Protein AF-A0A1H4Y3U2-F1 (afdb_monomer)

Structure (mmCIF, N/CA/C/O backbone):
data_AF-A0A1H4Y3U2-F1
#
_entry.id   AF-A0A1H4Y3U2-F1
#
loop_
_atom_site.group_PDB
_atom_site.id
_atom_site.type_symbol
_atom_site.label_atom_id
_atom_site.label_alt_id
_atom_site.label_comp_id
_atom_site.label_asym_id
_atom_site.label_entity_id
_atom_site.label_seq_id
_atom_site.pdbx_PDB_ins_code
_atom_site.Cartn_x
_atom_site.Cartn_y
_atom_site.Cartn_z
_atom_site.occupancy
_atom_site.B_iso_or_equiv
_atom_site.auth_seq_id
_atom_site.auth_comp_id
_atom_site.auth_asym_id
_atom_site.auth_atom_id
_atom_site.pdbx_PDB_model_num
ATOM 1 N N . MET A 1 1 ? -1.992 -11.861 5.060 1.00 65.88 1 MET A N 1
ATOM 2 C CA . MET A 1 1 ? -1.012 -10.788 4.753 1.00 65.88 1 MET A CA 1
ATOM 3 C C . MET A 1 1 ? 0.269 -11.410 4.226 1.00 65.88 1 MET A C 1
ATOM 5 O O . MET A 1 1 ? 0.547 -12.549 4.568 1.00 65.88 1 MET A O 1
ATOM 9 N N . ILE A 1 2 ? 1.006 -10.704 3.370 1.00 83.31 2 ILE A N 1
ATOM 10 C CA . ILE A 1 2 ? 2.285 -11.176 2.808 1.00 83.31 2 ILE A CA 1
ATOM 11 C C . ILE A 1 2 ? 3.377 -10.301 3.421 1.00 83.31 2 ILE A C 1
ATOM 13 O O . ILE A 1 2 ? 3.364 -9.104 3.142 1.00 83.31 2 ILE A O 1
ATOM 17 N N . GLY A 1 3 ? 4.252 -10.878 4.254 1.00 86.31 3 GLY A N 1
ATOM 18 C CA . GLY A 1 3 ? 5.229 -10.130 5.064 1.00 86.31 3 GLY A CA 1
ATOM 19 C C . GLY A 1 3 ? 6.158 -9.251 4.229 1.00 86.31 3 GLY A C 1
ATOM 20 O O . GLY A 1 3 ? 6.213 -8.050 4.443 1.00 86.31 3 GLY A O 1
ATOM 21 N N . GLU A 1 4 ? 6.745 -9.813 3.171 1.00 86.94 4 GLU A N 1
ATOM 22 C CA . GLU A 1 4 ? 7.615 -9.076 2.239 1.00 86.94 4 GLU A CA 1
ATOM 23 C C . GLU A 1 4 ? 6.927 -7.845 1.622 1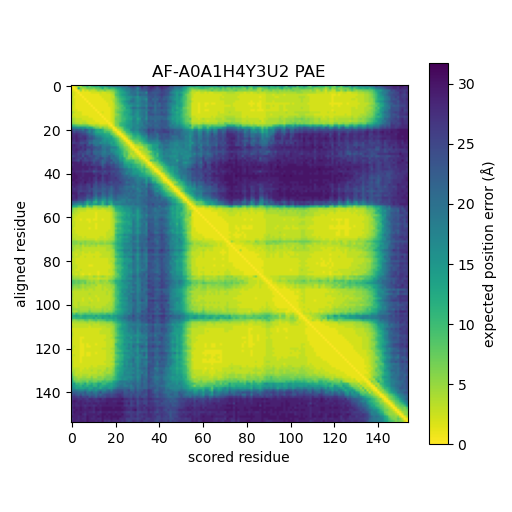.00 86.94 4 GLU A C 1
ATOM 25 O O . GLU A 1 4 ? 7.557 -6.821 1.387 1.00 86.94 4 GLU A O 1
ATOM 30 N N . ILE A 1 5 ? 5.620 -7.929 1.343 1.00 91.19 5 ILE A N 1
ATOM 31 C CA . ILE A 1 5 ? 4.868 -6.806 0.767 1.00 91.19 5 ILE A CA 1
ATOM 32 C C . ILE A 1 5 ? 4.520 -5.759 1.831 1.00 91.19 5 ILE A C 1
ATOM 34 O O . ILE A 1 5 ? 4.464 -4.580 1.493 1.00 91.19 5 ILE A O 1
ATOM 38 N N . GLU A 1 6 ? 4.306 -6.167 3.090 1.00 91.62 6 GLU A N 1
ATOM 39 C CA . GLU A 1 6 ? 4.145 -5.222 4.209 1.00 91.62 6 GLU A CA 1
ATOM 40 C C . GLU A 1 6 ? 5.417 -4.378 4.341 1.00 91.62 6 GLU A C 1
ATOM 42 O O . GLU A 1 6 ? 5.340 -3.158 4.264 1.00 91.62 6 GLU A O 1
ATOM 47 N N . GLU A 1 7 ? 6.585 -5.024 4.414 1.00 91.69 7 GLU A N 1
ATOM 48 C CA . GLU A 1 7 ? 7.884 -4.349 4.541 1.00 91.69 7 GLU A CA 1
ATOM 49 C C . GLU A 1 7 ? 8.151 -3.388 3.372 1.00 91.69 7 GLU A C 1
ATOM 51 O O . GLU A 1 7 ? 8.618 -2.265 3.567 1.00 91.69 7 GLU A O 1
ATOM 56 N N . LEU A 1 8 ? 7.806 -3.790 2.142 1.00 90.31 8 LEU A N 1
ATOM 57 C CA . LEU A 1 8 ? 7.932 -2.925 0.965 1.00 90.31 8 LEU A CA 1
ATOM 58 C C . LEU A 1 8 ? 7.011 -1.701 1.018 1.00 90.31 8 LEU A C 1
ATOM 60 O O . LEU A 1 8 ? 7.414 -0.622 0.582 1.00 90.31 8 LEU A O 1
ATOM 64 N N . LEU A 1 9 ? 5.784 -1.850 1.521 1.00 91.38 9 LEU A N 1
ATOM 65 C CA . LEU A 1 9 ? 4.832 -0.746 1.658 1.00 91.38 9 LEU A CA 1
ATOM 66 C C . LEU A 1 9 ? 5.211 0.196 2.804 1.00 91.38 9 LEU A C 1
ATOM 68 O O . LEU A 1 9 ? 5.121 1.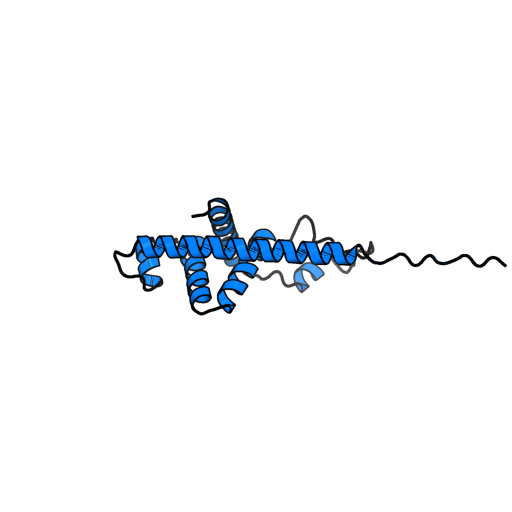411 2.638 1.00 91.38 9 LEU A O 1
ATOM 72 N N . GLU A 1 10 ? 5.694 -0.338 3.926 1.00 91.75 10 GLU A N 1
ATOM 73 C CA . GLU A 1 10 ? 6.264 0.452 5.021 1.00 91.75 10 GLU A CA 1
ATOM 74 C C . GLU A 1 10 ? 7.461 1.274 4.539 1.00 91.75 10 GLU A C 1
ATOM 76 O O . GLU A 1 10 ? 7.538 2.478 4.799 1.00 91.75 10 GLU A O 1
ATOM 81 N N . TYR A 1 11 ? 8.358 0.644 3.774 1.00 89.69 11 TYR A N 1
ATOM 82 C CA . TYR A 1 11 ? 9.505 1.311 3.173 1.00 89.69 11 TYR A CA 1
ATOM 83 C C . TYR A 1 11 ? 9.086 2.387 2.163 1.00 89.69 11 TYR A C 1
ATOM 85 O O . TYR A 1 11 ? 9.587 3.509 2.223 1.00 89.69 11 TYR A O 1
ATOM 93 N N . TRP A 1 12 ? 8.136 2.093 1.269 1.00 89.88 12 TRP A N 1
ATOM 94 C CA . TRP A 1 12 ? 7.569 3.085 0.347 1.00 89.88 12 TRP A CA 1
ATOM 95 C C . TRP A 1 12 ? 6.988 4.284 1.102 1.00 89.88 12 TRP A C 1
ATOM 97 O O . TRP A 1 12 ? 7.318 5.426 0.784 1.00 89.88 12 TRP A O 1
ATOM 107 N N . GLY A 1 13 ? 6.187 4.033 2.138 1.00 88.94 13 GLY A N 1
ATOM 108 C CA . GLY A 1 13 ? 5.595 5.073 2.972 1.00 88.94 13 GLY A CA 1
ATOM 109 C C . GLY A 1 13 ? 6.646 5.941 3.663 1.00 88.94 13 GLY A C 1
ATOM 110 O O . GLY A 1 13 ? 6.547 7.167 3.654 1.00 88.94 13 GLY A O 1
ATOM 111 N N . GLU A 1 14 ? 7.704 5.325 4.193 1.00 87.88 14 GLU A N 1
ATOM 112 C CA . GLU A 1 14 ? 8.842 6.031 4.786 1.00 87.88 14 GLU A CA 1
ATOM 113 C C . GLU A 1 14 ? 9.588 6.902 3.774 1.00 87.88 14 GLU A C 1
ATOM 115 O O . GLU A 1 14 ? 9.896 8.061 4.059 1.00 87.88 14 GLU A O 1
ATOM 120 N N . GLN A 1 15 ? 9.836 6.388 2.570 1.00 85.00 15 GLN A N 1
ATOM 121 C CA . GLN A 1 15 ? 10.495 7.158 1.518 1.00 85.00 15 GLN A CA 1
ATOM 122 C C . GLN A 1 15 ? 9.622 8.325 1.050 1.00 85.00 15 GLN A C 1
ATOM 124 O O . GLN A 1 15 ? 10.128 9.437 0.900 1.00 85.00 15 GLN A O 1
ATOM 129 N N . GLN A 1 16 ? 8.311 8.124 0.907 1.00 81.12 16 GLN A N 1
ATOM 130 C CA . GLN A 1 16 ? 7.382 9.201 0.565 1.00 81.12 16 GLN A CA 1
ATOM 131 C C . GLN A 1 16 ? 7.330 10.285 1.653 1.00 81.12 16 GLN A C 1
ATOM 133 O O . GLN A 1 16 ? 7.345 11.475 1.336 1.00 81.12 16 GLN A O 1
ATOM 138 N N . ARG A 1 17 ? 7.364 9.913 2.940 1.00 79.38 17 ARG A N 1
ATOM 139 C CA . ARG A 1 17 ? 7.467 10.882 4.048 1.00 79.38 17 ARG A CA 1
ATOM 140 C C . ARG A 1 17 ? 8.753 11.699 3.990 1.00 79.38 17 ARG A C 1
ATOM 142 O O . ARG A 1 17 ? 8.719 12.919 4.153 1.00 79.38 17 ARG A O 1
ATOM 149 N N . ARG A 1 18 ? 9.887 11.044 3.730 1.00 78.50 18 ARG A N 1
ATOM 150 C CA . ARG A 1 18 ? 11.192 11.712 3.593 1.00 78.50 18 ARG A CA 1
ATOM 151 C C . ARG A 1 18 ? 11.213 12.695 2.425 1.00 78.50 18 ARG A C 1
ATOM 153 O O . ARG A 1 18 ? 11.776 13.777 2.560 1.00 78.50 18 ARG A O 1
ATOM 160 N N . LEU A 1 19 ? 10.571 12.349 1.309 1.00 67.69 19 LEU A N 1
ATOM 161 C CA . LEU A 1 19 ? 10.452 13.219 0.136 1.00 67.69 19 LEU A CA 1
ATOM 162 C C . LEU A 1 19 ? 9.462 14.377 0.361 1.00 67.69 19 LEU A C 1
ATOM 164 O O . LEU A 1 19 ? 9.724 15.490 -0.089 1.00 67.69 19 LEU A O 1
ATOM 168 N N . GLY A 1 20 ? 8.370 14.157 1.103 1.00 57.34 20 GLY A N 1
ATOM 169 C CA . GLY A 1 20 ? 7.389 15.190 1.465 1.00 57.34 20 GLY A CA 1
ATOM 170 C C . GLY A 1 20 ? 7.920 16.253 2.438 1.00 57.34 20 GLY A C 1
ATOM 171 O O . GLY A 1 20 ? 7.505 17.408 2.367 1.00 57.34 20 GLY A O 1
ATOM 172 N N . LEU A 1 21 ? 8.885 15.900 3.297 1.00 46.47 21 LEU A N 1
ATOM 173 C CA . LEU A 1 21 ? 9.618 16.845 4.158 1.00 46.47 21 LEU A CA 1
ATOM 174 C C . LEU A 1 21 ? 10.781 17.553 3.432 1.00 46.47 21 LEU A C 1
ATOM 176 O O . LEU A 1 21 ? 11.283 18.565 3.915 1.00 46.47 21 LEU A O 1
ATOM 180 N N . GLY A 1 22 ? 11.190 17.047 2.265 1.00 41.31 22 GLY A N 1
ATOM 181 C CA . GLY A 1 22 ? 12.236 17.600 1.400 1.00 41.31 22 GLY A CA 1
ATOM 182 C C . GLY A 1 22 ? 11.684 18.162 0.090 1.00 41.31 22 GLY A C 1
ATOM 183 O O . GLY A 1 22 ? 12.295 17.952 -0.954 1.00 41.31 22 GLY A O 1
ATOM 184 N N . GLY A 1 23 ? 10.515 18.815 0.148 1.00 36.16 23 GLY A N 1
ATOM 185 C CA . GLY A 1 23 ? 9.754 19.333 -0.990 1.00 36.16 23 GLY A CA 1
ATOM 186 C C . GLY A 1 23 ? 10.623 19.912 -2.106 1.00 36.16 23 GLY A C 1
ATOM 187 O O . GLY A 1 23 ? 11.135 21.025 -2.025 1.00 36.16 23 GLY A O 1
ATOM 188 N N . GLY A 1 24 ? 10.760 19.134 -3.170 1.00 38.22 24 GLY A N 1
ATOM 189 C CA . GLY A 1 24 ? 11.524 19.497 -4.345 1.00 38.22 24 GLY A CA 1
ATOM 190 C C . GLY A 1 24 ? 11.730 18.257 -5.184 1.00 38.22 24 GLY A C 1
ATOM 191 O O . GLY A 1 24 ? 12.720 17.553 -5.020 1.00 38.22 24 GLY A O 1
ATOM 192 N N . LEU A 1 25 ? 10.787 17.990 -6.090 1.00 41.94 25 LEU A N 1
ATOM 193 C CA . LEU A 1 25 ? 11.038 17.160 -7.263 1.00 41.94 25 LEU A CA 1
ATOM 194 C C . LEU A 1 25 ? 12.431 17.527 -7.781 1.00 41.94 25 LEU A C 1
ATOM 196 O O . LEU A 1 25 ? 12.625 18.656 -8.246 1.00 41.94 25 LEU A O 1
ATOM 200 N N . ALA A 1 26 ? 13.398 16.614 -7.658 1.00 42.44 26 ALA A N 1
ATOM 201 C CA . ALA A 1 26 ? 14.676 16.750 -8.330 1.00 42.44 26 ALA A CA 1
ATOM 202 C C . ALA A 1 26 ? 14.346 16.774 -9.820 1.00 42.44 26 ALA A C 1
ATOM 204 O O . ALA A 1 26 ? 14.149 15.747 -10.465 1.00 42.44 26 ALA A O 1
ATOM 205 N N . SER A 1 27 ? 14.139 17.983 -10.333 1.00 44.03 27 SER A N 1
ATOM 206 C CA . SER A 1 27 ? 13.830 18.212 -11.725 1.00 44.03 27 SER A CA 1
ATOM 207 C C . SER A 1 27 ? 14.965 17.581 -12.508 1.00 44.03 27 SER A C 1
ATOM 209 O O . SER A 1 27 ? 16.129 17.761 -12.156 1.00 44.03 27 SER A O 1
ATOM 211 N N . GLN A 1 28 ? 14.644 16.872 -13.583 1.00 42.66 28 GLN A N 1
ATOM 212 C CA . GLN A 1 28 ? 15.633 16.337 -14.521 1.00 42.66 28 GLN A CA 1
ATOM 213 C C . GLN A 1 28 ? 16.695 17.402 -14.886 1.00 42.66 28 GLN A C 1
ATOM 215 O O . GLN A 1 28 ? 17.875 17.092 -15.019 1.00 42.66 28 GLN A O 1
ATOM 220 N N . MET A 1 29 ? 16.293 18.682 -14.926 1.00 36.75 29 MET A N 1
ATOM 221 C CA . MET A 1 29 ? 17.162 19.854 -15.088 1.00 36.75 29 MET A CA 1
ATOM 222 C C . MET A 1 29 ? 18.157 20.116 -13.940 1.00 36.75 29 MET A C 1
ATOM 224 O O . MET A 1 29 ? 19.267 20.565 -14.210 1.00 36.75 29 MET A O 1
ATOM 228 N N . GLY A 1 30 ? 17.807 19.843 -12.681 1.00 41.66 30 GLY A N 1
ATOM 229 C CA . GLY A 1 30 ? 18.694 20.014 -11.522 1.00 41.66 30 GLY A CA 1
ATOM 230 C C . GLY A 1 30 ? 19.833 18.993 -11.507 1.00 41.66 30 GLY A C 1
ATOM 231 O O . GLY A 1 30 ? 20.989 19.355 -11.295 1.00 41.66 30 GLY A O 1
ATOM 232 N N . THR A 1 31 ? 19.532 17.739 -11.855 1.00 44.19 31 THR A N 1
ATOM 233 C CA . THR A 1 31 ? 20.551 16.697 -12.052 1.00 44.19 31 THR A CA 1
ATOM 234 C C . THR A 1 31 ? 21.457 17.020 -13.242 1.00 44.19 31 THR A C 1
ATOM 236 O O . THR A 1 31 ? 22.655 16.768 -13.174 1.00 44.19 31 THR A O 1
ATOM 239 N N . ILE A 1 32 ? 20.933 17.632 -14.313 1.00 44.19 32 ILE A N 1
ATOM 240 C CA . ILE A 1 32 ? 21.740 18.085 -15.460 1.00 44.19 32 ILE A CA 1
ATOM 241 C C . ILE A 1 32 ? 22.637 19.282 -15.083 1.00 44.19 32 ILE A C 1
ATOM 243 O O . ILE A 1 32 ? 23.794 19.312 -15.494 1.00 44.19 32 ILE A O 1
ATOM 247 N N . MET A 1 33 ? 22.167 20.229 -14.260 1.00 43.19 33 MET A N 1
ATOM 248 C CA . MET A 1 33 ? 22.968 21.380 -13.799 1.00 43.19 33 MET A CA 1
ATOM 249 C C . MET A 1 33 ? 24.117 21.007 -12.848 1.00 43.19 33 MET A C 1
ATOM 251 O O . MET A 1 33 ? 25.124 21.716 -12.809 1.00 43.19 33 MET A O 1
ATOM 255 N N . GLN A 1 34 ? 24.002 19.903 -12.101 1.00 45.66 34 GLN A N 1
ATOM 256 C CA . GLN A 1 34 ? 25.076 19.404 -11.230 1.00 45.66 34 GLN A CA 1
ATOM 257 C C . GLN A 1 34 ? 26.339 19.019 -12.022 1.00 45.66 34 GLN A C 1
ATOM 259 O O . GLN A 1 34 ? 27.460 19.180 -11.533 1.00 45.66 34 GLN A O 1
ATOM 264 N N . TRP A 1 35 ? 26.179 18.569 -13.269 1.00 46.06 35 TRP A N 1
ATOM 265 C CA . TRP A 1 35 ? 27.279 18.352 -14.202 1.00 46.06 35 TRP A CA 1
ATOM 266 C C . TRP A 1 35 ? 27.533 19.655 -14.951 1.00 46.06 35 TRP A C 1
ATOM 268 O O . TRP A 1 35 ? 26.943 19.870 -16.003 1.00 46.06 35 TRP A O 1
ATOM 278 N N . LYS A 1 36 ? 28.392 20.534 -14.416 1.00 41.19 36 LYS A N 1
ATOM 279 C CA . LYS A 1 36 ? 28.833 21.811 -15.024 1.00 41.19 36 LYS A CA 1
ATOM 280 C C . LYS A 1 36 ? 29.330 21.670 -16.489 1.00 41.19 36 LYS A C 1
ATOM 282 O O . LYS A 1 36 ? 30.522 21.777 -16.755 1.00 41.19 36 LYS A O 1
ATOM 287 N N . GLY A 1 37 ? 28.442 21.425 -17.451 1.00 41.19 37 GLY A N 1
ATOM 288 C CA . GLY A 1 37 ? 28.720 21.371 -18.889 1.00 41.19 37 GLY A CA 1
ATOM 289 C C . GLY A 1 37 ? 29.511 20.162 -19.414 1.00 41.19 37 GLY A C 1
ATOM 290 O O . GLY A 1 37 ? 29.965 20.209 -20.554 1.00 41.19 37 GLY A O 1
ATOM 291 N N . GLY A 1 38 ? 29.694 19.082 -18.646 1.00 38.19 38 GLY A N 1
ATOM 292 C CA . GLY A 1 38 ? 30.469 17.909 -19.080 1.00 38.19 38 GLY A CA 1
ATOM 293 C C . GLY A 1 38 ? 29.608 16.667 -19.301 1.00 38.19 38 GLY A C 1
ATOM 294 O O . GLY A 1 38 ? 29.395 15.905 -18.364 1.00 38.19 38 GLY A O 1
ATOM 295 N N . ALA A 1 39 ? 29.130 16.431 -20.527 1.00 41.69 39 ALA A N 1
ATOM 296 C CA . ALA A 1 39 ? 28.454 15.175 -20.862 1.00 41.69 39 ALA A CA 1
ATOM 297 C C . ALA A 1 39 ? 29.432 13.985 -20.728 1.00 41.69 39 ALA A C 1
ATOM 299 O O . ALA A 1 39 ? 30.545 14.065 -21.264 1.00 41.69 39 ALA A O 1
ATOM 300 N N . PRO A 1 40 ? 29.053 12.872 -20.069 1.00 46.81 40 PRO A N 1
ATOM 301 C CA . PRO A 1 40 ? 29.904 11.693 -19.974 1.00 46.81 40 PRO A CA 1
ATOM 302 C C . PRO A 1 40 ? 30.067 11.077 -21.367 1.00 46.81 40 PRO A C 1
ATOM 304 O O . PRO A 1 40 ? 29.173 10.423 -21.903 1.00 46.81 40 PRO A O 1
ATOM 307 N N . ARG A 1 41 ? 31.227 11.303 -21.987 1.00 51.75 41 ARG A N 1
ATOM 308 C CA . ARG A 1 41 ? 31.642 10.581 -23.190 1.00 51.75 41 ARG A CA 1
ATOM 309 C C . ARG A 1 41 ? 32.147 9.203 -22.777 1.00 51.75 41 ARG A C 1
ATOM 311 O O . ARG A 1 41 ? 33.309 9.043 -22.426 1.00 51.75 41 ARG A O 1
ATOM 318 N N . GLY A 1 42 ? 31.262 8.215 -22.841 1.00 38.00 42 GLY A N 1
ATOM 319 C CA . GLY A 1 42 ? 31.631 6.812 -22.701 1.00 38.00 42 GLY A CA 1
ATOM 320 C C . GLY A 1 42 ? 30.421 5.882 -22.743 1.00 38.00 42 GLY A C 1
ATOM 321 O O . GLY A 1 42 ? 29.683 5.813 -21.773 1.00 38.00 42 GLY A O 1
ATOM 322 N N . VAL A 1 43 ? 30.298 5.155 -23.861 1.00 39.47 43 VAL A N 1
ATOM 323 C CA . VAL A 1 43 ? 29.441 3.989 -24.186 1.00 39.47 43 VAL A CA 1
ATOM 324 C C . VAL A 1 43 ? 27.900 4.147 -24.261 1.00 39.47 43 VAL A C 1
ATOM 326 O O . VAL A 1 43 ? 27.257 4.595 -23.314 1.00 39.47 43 VAL A O 1
ATOM 329 N N . PRO A 1 44 ? 27.260 3.698 -25.368 1.00 39.88 44 PRO A N 1
ATOM 330 C CA . PRO A 1 44 ? 25.809 3.646 -25.498 1.00 39.88 44 PRO A CA 1
ATOM 331 C C . PRO A 1 44 ? 25.266 2.429 -24.745 1.00 39.88 44 PRO A C 1
ATOM 333 O O . PRO A 1 44 ? 25.247 1.303 -25.233 1.00 39.88 44 PRO A O 1
ATOM 336 N N . GLY A 1 45 ? 24.817 2.668 -23.525 1.00 38.69 45 GLY A N 1
ATOM 337 C CA . GLY A 1 45 ? 24.117 1.686 -22.717 1.00 38.69 45 GLY A CA 1
ATOM 338 C C . GLY A 1 45 ? 23.737 2.350 -21.416 1.00 38.69 45 GLY A C 1
ATOM 339 O O . GLY A 1 45 ? 24.608 2.628 -20.603 1.00 38.69 45 GLY A O 1
ATOM 340 N N . THR A 1 46 ? 22.453 2.660 -21.257 1.00 42.19 46 THR A N 1
ATOM 341 C CA . THR A 1 46 ? 21.859 3.249 -20.057 1.00 42.19 46 THR A CA 1
ATOM 342 C C . THR A 1 46 ? 22.295 2.461 -18.821 1.00 42.19 46 THR A C 1
ATOM 344 O O . THR A 1 46 ? 21.706 1.435 -18.493 1.00 42.19 46 THR A O 1
ATOM 347 N N . ARG A 1 47 ? 23.358 2.911 -18.150 1.00 42.28 47 ARG A N 1
ATOM 348 C CA . ARG A 1 47 ? 23.615 2.539 -16.764 1.00 42.28 47 ARG A CA 1
ATOM 349 C C . ARG A 1 47 ? 22.743 3.478 -15.954 1.00 42.28 47 ARG A C 1
ATOM 351 O O . ARG A 1 47 ? 23.054 4.661 -15.848 1.00 42.28 47 ARG A O 1
ATOM 358 N N . GLU A 1 48 ? 21.620 2.967 -15.461 1.00 43.28 48 GLU A N 1
ATOM 359 C CA . GLU A 1 48 ? 20.945 3.619 -14.342 1.00 43.28 48 GLU A CA 1
ATOM 360 C C . GLU A 1 48 ? 22.003 3.811 -13.241 1.00 43.28 48 GLU A C 1
ATOM 362 O O . GLU A 1 48 ? 22.765 2.872 -12.971 1.00 43.28 48 GLU A O 1
ATOM 367 N N . PRO A 1 49 ? 22.173 5.031 -12.707 1.00 41.47 49 PRO A N 1
ATOM 368 C CA . PRO A 1 49 ? 23.274 5.321 -11.807 1.00 41.47 49 PRO A CA 1
ATOM 369 C C . PRO A 1 49 ? 23.149 4.444 -10.561 1.00 41.47 49 PRO A C 1
ATOM 371 O O . PRO A 1 49 ? 22.207 4.556 -9.786 1.00 41.47 49 PRO A O 1
ATOM 374 N N . LEU A 1 50 ? 24.140 3.572 -10.382 1.00 46.03 50 LEU A N 1
ATOM 375 C CA . LEU A 1 50 ? 24.257 2.599 -9.294 1.00 46.03 50 LEU A CA 1
ATOM 376 C C . LEU A 1 50 ? 24.530 3.252 -7.921 1.00 46.03 50 LEU A C 1
ATOM 378 O O . LEU A 1 50 ? 24.752 2.540 -6.954 1.00 46.03 50 LEU A O 1
ATOM 382 N N . ASN A 1 51 ? 24.540 4.585 -7.815 1.00 44.72 51 ASN A N 1
ATOM 383 C CA . ASN A 1 51 ? 24.469 5.309 -6.544 1.00 44.72 51 ASN A CA 1
ATOM 384 C C . ASN A 1 51 ? 24.398 6.828 -6.783 1.00 44.72 51 ASN A C 1
ATOM 386 O O . ASN A 1 51 ? 25.339 7.401 -7.330 1.00 44.72 51 ASN A O 1
ATOM 390 N N . GLY A 1 52 ? 23.343 7.481 -6.284 1.00 44.81 52 GLY A N 1
ATOM 391 C CA . GLY A 1 52 ? 23.359 8.911 -5.948 1.00 44.81 52 GLY A CA 1
ATOM 392 C C . GLY A 1 52 ? 22.457 9.830 -6.783 1.00 44.81 52 GLY A C 1
ATOM 393 O O . GLY A 1 52 ? 22.695 10.037 -7.968 1.00 44.81 52 GLY A O 1
ATOM 394 N N . ALA A 1 53 ? 21.510 10.472 -6.081 1.00 46.41 53 ALA A N 1
ATOM 395 C CA . ALA A 1 53 ? 20.779 11.703 -6.435 1.00 46.41 53 ALA A CA 1
ATOM 396 C C . ALA A 1 53 ? 19.431 11.624 -7.188 1.00 46.41 53 ALA A C 1
ATOM 398 O O . ALA A 1 53 ? 18.990 12.621 -7.756 1.00 46.41 53 ALA A O 1
ATOM 399 N N . GLY A 1 54 ? 18.703 10.511 -7.112 1.00 52.03 54 GLY A N 1
ATOM 400 C CA . GLY A 1 54 ? 17.303 10.467 -7.538 1.00 52.03 54 GLY A CA 1
ATOM 401 C C . GLY A 1 54 ? 16.605 9.243 -6.969 1.00 52.03 54 GLY A C 1
ATOM 402 O O . GLY A 1 54 ? 17.186 8.170 -7.022 1.00 52.03 54 GLY A O 1
ATOM 403 N N . LEU A 1 55 ? 15.426 9.464 -6.378 1.00 54.81 55 LEU A N 1
ATOM 404 C CA . LEU A 1 55 ? 14.351 8.519 -6.058 1.00 54.81 55 LEU A CA 1
ATOM 405 C C . LEU A 1 55 ? 14.764 7.056 -5.828 1.00 54.81 55 LEU A C 1
ATOM 407 O O . LEU A 1 55 ? 15.173 6.373 -6.764 1.00 54.81 55 LEU A O 1
ATOM 411 N N . ASP A 1 56 ? 14.582 6.551 -4.603 1.00 75.38 56 ASP A N 1
ATOM 412 C CA . ASP A 1 56 ? 14.821 5.133 -4.339 1.00 75.38 56 ASP A CA 1
ATOM 413 C C . ASP A 1 56 ? 14.051 4.262 -5.358 1.00 75.38 56 ASP A C 1
ATOM 415 O O . ASP A 1 56 ? 12.821 4.374 -5.460 1.00 75.38 56 ASP A O 1
ATOM 419 N N . PRO A 1 57 ? 14.756 3.438 -6.157 1.00 74.88 57 PRO A N 1
ATOM 420 C CA . PRO A 1 57 ? 14.159 2.760 -7.302 1.00 74.88 57 PRO A CA 1
ATOM 421 C C . PRO A 1 57 ? 13.113 1.727 -6.878 1.00 74.88 57 PRO A C 1
ATOM 423 O O . PRO A 1 57 ? 12.195 1.435 -7.645 1.00 74.88 57 PRO A O 1
ATOM 426 N N . LEU A 1 58 ? 13.222 1.192 -5.659 1.00 81.12 58 LEU A N 1
ATOM 427 C CA . LEU A 1 58 ? 12.264 0.246 -5.108 1.00 81.12 58 LEU A CA 1
ATOM 428 C C . LEU A 1 58 ? 10.974 0.965 -4.705 1.00 81.12 58 LEU A C 1
ATOM 430 O O . LEU A 1 58 ? 9.892 0.537 -5.106 1.00 81.12 58 LEU A O 1
ATOM 434 N N . ALA A 1 59 ? 11.082 2.094 -3.999 1.00 84.00 59 ALA A N 1
ATOM 435 C CA . ALA A 1 59 ? 9.931 2.931 -3.665 1.00 84.00 59 ALA A CA 1
ATOM 436 C C . ALA A 1 59 ? 9.232 3.465 -4.927 1.00 84.00 59 ALA A C 1
ATOM 438 O O . ALA A 1 59 ? 8.003 3.448 -4.997 1.00 84.00 59 ALA A O 1
ATOM 439 N N . HIS A 1 60 ? 9.988 3.859 -5.958 1.00 83.94 60 HIS A N 1
ATOM 440 C CA . HIS A 1 60 ? 9.398 4.273 -7.234 1.00 83.94 60 HIS A CA 1
ATOM 441 C C . HIS A 1 60 ? 8.637 3.143 -7.928 1.00 83.94 60 HIS A C 1
ATOM 443 O O . HIS A 1 60 ? 7.582 3.373 -8.517 1.00 83.94 60 HIS A O 1
ATOM 449 N N . GLU A 1 61 ? 9.154 1.914 -7.868 1.00 86.88 61 GLU A N 1
ATOM 450 C CA . GLU A 1 61 ? 8.476 0.776 -8.481 1.00 86.88 61 GLU A CA 1
ATOM 451 C C . GLU A 1 61 ? 7.156 0.457 -7.781 1.00 86.88 61 GLU A C 1
ATOM 453 O O . GLU A 1 61 ? 6.157 0.180 -8.450 1.00 86.88 61 GLU A O 1
ATOM 458 N N . VAL A 1 62 ? 7.149 0.520 -6.447 1.00 90.12 62 VAL A N 1
ATOM 459 C CA . VAL A 1 62 ? 5.937 0.351 -5.637 1.00 90.12 62 VAL A CA 1
ATOM 460 C C . VAL A 1 62 ? 4.918 1.434 -5.982 1.00 90.12 62 VAL A C 1
ATOM 462 O O . VAL A 1 62 ? 3.769 1.106 -6.270 1.00 90.12 62 VAL A O 1
ATOM 465 N N . ASP A 1 63 ? 5.346 2.694 -6.052 1.00 89.31 63 ASP A N 1
ATOM 466 C CA . ASP A 1 63 ? 4.500 3.830 -6.426 1.00 89.31 63 ASP A CA 1
ATOM 467 C C . ASP A 1 63 ? 3.883 3.656 -7.823 1.00 89.31 63 ASP A C 1
ATOM 469 O O . ASP A 1 63 ? 2.666 3.713 -8.008 1.00 89.31 63 ASP A O 1
ATOM 473 N N . ALA A 1 64 ? 4.710 3.310 -8.812 1.00 87.94 64 ALA A N 1
ATOM 474 C CA . ALA A 1 64 ? 4.246 3.071 -10.168 1.00 87.94 64 ALA A CA 1
ATOM 475 C C . ALA A 1 64 ? 3.263 1.889 -10.242 1.00 87.94 64 ALA A C 1
ATOM 477 O O . ALA A 1 64 ? 2.297 1.942 -11.012 1.00 87.94 64 ALA A O 1
ATOM 478 N N . ALA A 1 65 ? 3.496 0.816 -9.479 1.00 91.50 65 ALA A N 1
ATOM 479 C CA . ALA A 1 65 ? 2.594 -0.330 -9.408 1.00 91.50 65 ALA A CA 1
ATOM 480 C C . ALA A 1 65 ? 1.255 0.038 -8.752 1.00 91.50 65 ALA A C 1
ATOM 482 O O . ALA A 1 65 ? 0.202 -0.306 -9.292 1.00 91.50 65 ALA A O 1
ATOM 483 N N . LEU A 1 66 ? 1.282 0.793 -7.653 1.00 92.25 66 LEU A N 1
ATOM 484 C CA . LEU A 1 66 ? 0.093 1.324 -6.990 1.00 92.25 66 LEU A CA 1
ATOM 485 C C . LEU A 1 66 ? -0.716 2.237 -7.923 1.00 92.25 66 LEU A C 1
ATOM 487 O O . LEU A 1 66 ? -1.925 2.051 -8.046 1.00 92.25 66 LEU A O 1
ATOM 491 N N . ALA A 1 67 ? -0.060 3.116 -8.683 1.00 90.75 67 ALA A N 1
ATOM 492 C CA . ALA A 1 67 ? -0.715 3.975 -9.670 1.00 90.75 67 ALA A CA 1
ATOM 493 C C . ALA A 1 67 ? -1.347 3.178 -10.834 1.00 90.75 67 ALA A C 1
ATOM 495 O O . ALA A 1 67 ? -2.372 3.564 -11.399 1.00 90.75 67 ALA A O 1
ATOM 496 N N . THR A 1 68 ? -0.762 2.036 -11.219 1.00 92.50 68 THR A N 1
ATOM 497 C CA . THR A 1 68 ? -1.402 1.106 -12.168 1.00 92.50 68 THR A CA 1
ATOM 498 C C . THR A 1 68 ? -2.654 0.466 -11.565 1.00 92.50 68 THR A C 1
ATOM 500 O O . THR A 1 68 ? -3.672 0.363 -12.252 1.00 92.50 68 THR A O 1
ATOM 503 N N . ILE A 1 69 ? -2.602 0.056 -10.294 1.00 92.62 69 ILE A N 1
ATOM 504 C CA . ILE A 1 69 ? -3.754 -0.520 -9.587 1.00 92.62 69 ILE A CA 1
ATOM 505 C C . ILE A 1 69 ? -4.876 0.509 -9.482 1.00 92.62 69 ILE A C 1
ATOM 507 O O . ILE A 1 69 ? -6.011 0.185 -9.833 1.00 92.62 69 ILE A O 1
ATOM 511 N N . GLU A 1 70 ? -4.561 1.734 -9.073 1.00 92.06 70 GLU A N 1
ATOM 512 C CA . GLU A 1 70 ? -5.497 2.851 -8.954 1.00 92.06 70 GLU A CA 1
ATOM 513 C C . GLU A 1 70 ? -6.282 3.070 -10.256 1.00 92.06 70 GLU A C 1
ATOM 515 O O . GLU A 1 70 ? -7.512 3.012 -10.264 1.00 92.06 70 GLU A O 1
ATOM 520 N N . ARG A 1 71 ? -5.574 3.212 -11.385 1.00 90.50 71 ARG A N 1
ATOM 521 C CA . ARG A 1 71 ? -6.183 3.471 -12.701 1.00 90.50 71 ARG A CA 1
ATOM 522 C C . ARG A 1 71 ? -7.003 2.308 -13.259 1.00 90.50 71 ARG A C 1
ATOM 524 O O . ARG A 1 71 ? -7.757 2.498 -14.207 1.00 90.50 71 ARG A O 1
ATOM 531 N N . SER A 1 72 ? -6.850 1.102 -12.716 1.00 90.56 72 SER A N 1
ATOM 532 C CA . SER A 1 72 ? -7.503 -0.089 -13.268 1.00 90.56 72 SER A CA 1
ATOM 533 C C . SER A 1 72 ? -9.000 -0.184 -12.955 1.00 90.56 72 SER A C 1
ATOM 535 O O . SER A 1 72 ? -9.725 -0.850 -13.690 1.00 90.56 72 SER A O 1
ATOM 537 N N . SER A 1 73 ? -9.465 0.384 -11.833 1.00 91.44 73 SER A N 1
ATOM 538 C CA . SER A 1 73 ? -10.850 0.221 -11.358 1.00 91.44 73 SER A CA 1
ATOM 539 C C . SER A 1 73 ? -11.163 1.115 -10.154 1.00 91.44 73 SER A C 1
ATOM 541 O O . SER A 1 73 ? -10.261 1.477 -9.403 1.00 91.44 73 SER A O 1
ATOM 543 N N . ALA A 1 74 ? -12.450 1.357 -9.880 1.00 89.12 74 ALA A N 1
ATOM 544 C CA . ALA A 1 74 ? -12.895 2.015 -8.643 1.00 89.12 74 ALA A CA 1
ATOM 545 C C . ALA A 1 74 ? -12.417 1.269 -7.379 1.00 89.12 74 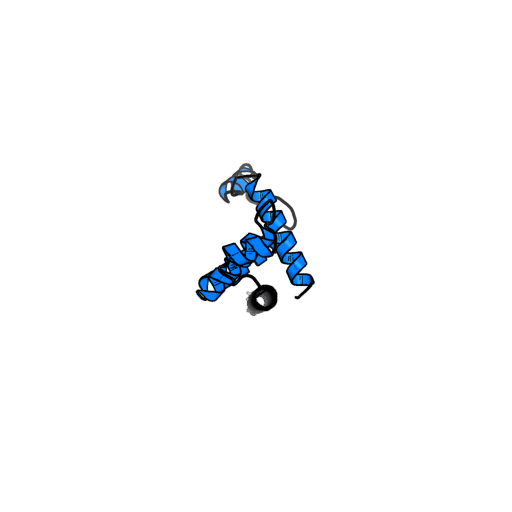ALA A C 1
ATOM 547 O O . ALA A 1 74 ? -11.963 1.876 -6.412 1.00 89.12 74 ALA A O 1
ATOM 548 N N . THR A 1 75 ? -12.424 -0.068 -7.411 1.00 89.44 75 THR A N 1
ATOM 549 C CA . THR A 1 75 ? -11.832 -0.899 -6.351 1.00 89.44 75 THR A CA 1
ATOM 550 C C . THR A 1 75 ? -10.326 -0.661 -6.207 1.00 89.44 75 THR A C 1
ATOM 552 O O . THR A 1 75 ? -9.804 -0.680 -5.098 1.00 89.44 75 THR A O 1
ATOM 555 N N . GLY A 1 76 ? -9.622 -0.422 -7.314 1.00 88.31 76 GLY A N 1
ATOM 556 C CA . GLY A 1 76 ? -8.206 -0.064 -7.322 1.00 88.31 76 GLY A CA 1
ATOM 557 C C . GLY A 1 76 ? -7.932 1.283 -6.657 1.00 88.31 76 GLY A C 1
ATOM 558 O O . GLY A 1 76 ? -7.001 1.387 -5.865 1.00 88.31 76 GLY A O 1
ATOM 559 N N . MET A 1 77 ? -8.782 2.283 -6.895 1.00 91.81 77 MET A N 1
ATOM 560 C CA . MET A 1 77 ? -8.713 3.571 -6.196 1.00 91.81 77 MET A CA 1
ATOM 561 C C . MET A 1 77 ? -8.902 3.410 -4.680 1.00 91.81 77 MET A C 1
ATOM 563 O O . MET A 1 77 ? -8.144 3.979 -3.897 1.00 91.81 77 MET A O 1
ATOM 567 N N . ALA A 1 78 ? -9.855 2.579 -4.245 1.00 90.94 78 ALA A N 1
ATOM 568 C CA . ALA A 1 78 ? -10.033 2.274 -2.822 1.00 90.94 78 ALA A CA 1
ATOM 569 C C . ALA A 1 78 ? -8.811 1.554 -2.211 1.00 90.94 78 ALA A C 1
ATOM 571 O O . ALA A 1 78 ? -8.454 1.809 -1.062 1.00 90.94 78 ALA A O 1
ATOM 572 N N . MET A 1 79 ? -8.144 0.680 -2.975 1.00 93.19 79 MET A N 1
ATOM 573 C CA . MET A 1 79 ? -6.897 0.022 -2.557 1.00 93.19 79 MET A CA 1
ATOM 574 C C . MET A 1 79 ? -5.737 1.013 -2.414 1.00 93.19 79 MET A C 1
ATOM 576 O O . MET A 1 79 ? -4.975 0.911 -1.456 1.00 93.19 79 MET A O 1
ATOM 580 N N . TYR A 1 80 ? -5.620 1.971 -3.336 1.00 92.81 80 TYR A N 1
ATOM 581 C CA . TYR A 1 80 ? -4.621 3.035 -3.258 1.00 92.81 80 TYR A CA 1
ATOM 582 C C . TYR A 1 80 ? -4.827 3.897 -2.004 1.00 92.81 80 TYR A C 1
ATOM 584 O O . TYR A 1 80 ? -3.905 4.040 -1.204 1.00 92.81 80 TYR A O 1
ATOM 592 N N . ARG A 1 81 ? -6.064 4.345 -1.745 1.00 93.06 81 ARG A N 1
ATOM 593 C CA . ARG A 1 81 ? -6.396 5.092 -0.518 1.00 93.06 81 ARG A CA 1
ATOM 594 C C . ARG A 1 81 ? -6.085 4.313 0.760 1.00 93.06 81 ARG A C 1
ATOM 596 O O . ARG A 1 81 ? -5.597 4.892 1.724 1.00 93.06 81 ARG A O 1
ATOM 603 N N . LEU A 1 82 ? -6.350 3.005 0.782 1.00 94.50 82 LEU A N 1
ATOM 604 C CA . LEU A 1 82 ? -5.977 2.149 1.913 1.00 94.50 82 LEU A CA 1
ATOM 605 C C . LEU A 1 82 ? -4.455 2.138 2.134 1.00 94.50 82 LEU A C 1
ATOM 607 O O . LEU A 1 82 ? -4.017 2.209 3.280 1.00 94.50 82 LEU A O 1
ATOM 611 N N . ALA A 1 83 ? -3.657 2.070 1.063 1.00 93.94 83 ALA A N 1
ATOM 612 C CA . ALA A 1 83 ? -2.200 2.126 1.161 1.00 93.94 83 ALA A CA 1
ATOM 613 C C . ALA A 1 83 ? -1.717 3.487 1.695 1.00 93.94 83 ALA A C 1
ATOM 615 O O . ALA A 1 83 ? -0.868 3.525 2.585 1.00 93.94 83 ALA A O 1
ATOM 616 N N . GLU A 1 84 ? -2.293 4.594 1.217 1.00 91.81 84 GLU A N 1
ATOM 617 C CA . GLU A 1 84 ? -1.968 5.937 1.714 1.00 91.81 84 GLU A CA 1
ATOM 618 C C . GLU A 1 84 ? -2.281 6.088 3.208 1.00 91.81 84 GLU A C 1
ATOM 620 O O . GLU A 1 84 ? -1.407 6.451 3.996 1.00 91.81 84 GLU A O 1
ATOM 625 N N . LEU A 1 85 ? -3.504 5.748 3.621 1.00 92.69 85 LEU A N 1
ATOM 626 C CA . LEU A 1 85 ? -3.931 5.881 5.015 1.00 92.69 85 LEU A CA 1
ATOM 627 C C . LEU A 1 85 ? -3.087 5.041 5.972 1.00 92.69 85 LEU A C 1
ATOM 629 O O . LEU A 1 85 ? -2.848 5.448 7.108 1.00 92.69 85 LEU A O 1
ATOM 633 N N . ARG A 1 86 ? -2.662 3.854 5.530 1.00 93.00 86 ARG A N 1
ATOM 634 C CA . ARG A 1 86 ? -1.956 2.899 6.382 1.00 93.00 86 ARG A CA 1
ATOM 635 C C . ARG A 1 86 ? -0.452 3.145 6.438 1.00 93.00 86 ARG A C 1
ATOM 637 O O . ARG A 1 86 ? 0.116 3.029 7.518 1.00 93.00 86 ARG A O 1
ATOM 644 N N . TYR A 1 87 ? 0.186 3.460 5.313 1.00 91.75 87 TYR A N 1
ATOM 645 C CA . TYR A 1 87 ? 1.650 3.502 5.237 1.00 91.75 87 TYR A CA 1
ATOM 646 C C . TYR A 1 87 ? 2.214 4.902 5.013 1.00 91.75 87 TYR A C 1
ATOM 648 O O . TYR A 1 87 ? 3.384 5.107 5.317 1.00 91.75 87 TYR A O 1
ATOM 656 N N . PHE A 1 88 ? 1.431 5.867 4.522 1.00 87.00 88 PHE A N 1
ATOM 657 C CA . PHE A 1 88 ? 1.915 7.219 4.220 1.00 87.00 88 PHE A CA 1
ATOM 658 C C . PHE A 1 88 ? 1.547 8.249 5.299 1.00 87.00 88 PHE A C 1
ATOM 660 O O . PHE A 1 88 ? 2.398 9.053 5.680 1.00 87.00 88 PHE A O 1
ATOM 667 N N . THR A 1 89 ? 0.315 8.224 5.818 1.00 84.00 89 THR A N 1
ATOM 668 C CA . THR A 1 89 ? -0.183 9.237 6.766 1.00 84.00 89 THR A CA 1
ATOM 669 C C . THR A 1 89 ? 0.559 9.226 8.112 1.00 84.00 89 THR A C 1
ATOM 671 O O . THR A 1 89 ? 0.709 8.175 8.739 1.00 84.00 89 THR A O 1
ATOM 674 N N . THR A 1 90 ? 0.958 10.419 8.581 1.00 81.69 90 THR A N 1
ATOM 675 C CA . THR A 1 90 ? 1.565 10.651 9.905 1.00 81.69 90 THR A CA 1
ATOM 676 C C . THR A 1 90 ? 0.786 11.720 10.686 1.00 81.69 90 THR A C 1
ATOM 678 O O . THR A 1 90 ? 0.633 12.829 10.172 1.00 81.69 90 THR A O 1
ATOM 681 N N . PRO A 1 91 ? 0.355 11.445 11.933 1.00 82.88 91 PRO A N 1
ATOM 682 C CA . PRO A 1 91 ? 0.433 10.150 12.612 1.00 82.88 91 PRO A CA 1
ATOM 683 C C . PRO A 1 91 ? -0.420 9.096 11.896 1.00 82.88 91 PRO A C 1
ATOM 685 O O . PRO A 1 91 ? -1.445 9.424 11.303 1.00 82.88 91 PRO A O 1
ATOM 688 N N . THR A 1 92 ? 0.015 7.836 11.935 1.00 87.12 92 THR A N 1
ATOM 689 C CA . THR A 1 92 ? -0.747 6.747 11.319 1.00 87.12 92 THR A CA 1
ATOM 690 C C . THR A 1 92 ? -2.072 6.579 12.067 1.00 87.12 92 THR A C 1
ATOM 692 O O . THR A 1 92 ? -2.041 6.314 13.272 1.00 87.12 92 THR A O 1
ATOM 695 N N . PRO A 1 93 ? -3.230 6.737 11.398 1.00 88.69 93 PRO A N 1
ATOM 696 C CA . PRO A 1 93 ? -4.531 6.566 12.033 1.00 88.69 93 PRO A CA 1
ATOM 697 C C . PRO A 1 93 ? -4.682 5.147 12.583 1.00 88.69 93 PRO A C 1
ATOM 699 O O . PRO A 1 93 ? -4.179 4.177 12.009 1.00 88.69 93 PRO A O 1
ATOM 702 N N . THR A 1 94 ? -5.412 5.006 13.683 1.00 92.94 94 THR A N 1
ATOM 703 C CA . THR A 1 94 ? -5.778 3.699 14.239 1.00 92.94 94 THR A CA 1
ATOM 704 C C . THR A 1 94 ? -6.586 2.885 13.224 1.00 92.94 94 THR A C 1
ATOM 706 O O . THR A 1 94 ? -7.241 3.439 12.343 1.00 92.94 94 THR A O 1
ATOM 709 N N . VAL A 1 95 ? -6.611 1.554 13.358 1.00 91.62 95 VAL A N 1
ATOM 710 C CA . VAL A 1 95 ? -7.410 0.689 12.461 1.00 91.62 95 VAL A CA 1
ATOM 711 C C . VAL A 1 95 ? -8.881 1.119 12.424 1.00 91.62 95 VAL A C 1
ATOM 713 O O . VAL A 1 95 ? -9.492 1.118 11.360 1.00 91.62 95 VAL A O 1
ATOM 716 N N . ARG A 1 96 ? -9.436 1.557 13.560 1.00 91.56 96 ARG A N 1
ATOM 717 C CA . ARG A 1 96 ? -10.812 2.063 13.637 1.00 91.56 96 ARG A CA 1
ATOM 718 C C . ARG A 1 96 ? -11.006 3.337 12.809 1.00 91.56 96 ARG A C 1
ATOM 720 O O . ARG A 1 96 ? -11.973 3.424 12.061 1.00 91.56 96 ARG A O 1
ATOM 727 N N . GLU A 1 97 ? -10.086 4.293 12.903 1.00 91.94 97 GLU A N 1
ATOM 728 C CA . GLU A 1 97 ? -10.128 5.529 12.106 1.00 91.94 97 GLU A CA 1
ATOM 729 C C . GLU A 1 97 ? -9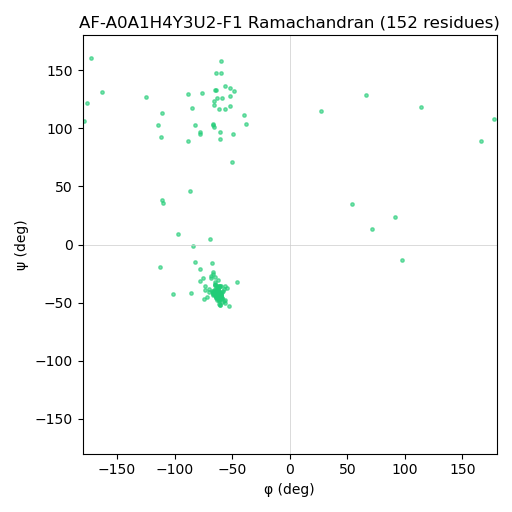.925 5.239 10.616 1.00 91.94 97 GLU A C 1
ATOM 731 O O . GLU A 1 97 ? -10.639 5.781 9.780 1.00 91.94 97 GLU A O 1
ATOM 736 N N . GLN A 1 98 ? -9.019 4.320 10.269 1.00 92.56 98 GLN A N 1
ATOM 737 C CA . GLN A 1 98 ? -8.849 3.864 8.888 1.00 92.56 98 GLN A CA 1
ATOM 738 C C . GLN A 1 98 ? -10.134 3.236 8.339 1.00 92.56 98 GLN A C 1
ATOM 740 O O . GLN A 1 98 ? -10.523 3.527 7.212 1.00 92.56 98 GLN A O 1
ATOM 745 N N . MET A 1 99 ? -10.816 2.397 9.126 1.00 92.88 99 MET A N 1
ATOM 746 C CA . MET A 1 99 ? -12.103 1.814 8.742 1.00 92.88 99 MET A CA 1
ATOM 747 C C . MET A 1 99 ? -13.165 2.893 8.514 1.00 92.88 99 MET A C 1
ATOM 749 O O . MET A 1 99 ? -13.853 2.833 7.499 1.00 92.88 99 MET A O 1
ATOM 753 N N . GLN A 1 100 ? -13.248 3.901 9.387 1.00 91.56 100 GLN A N 1
ATOM 754 C CA . GLN A 1 100 ? -14.162 5.035 9.211 1.00 91.56 100 GLN A CA 1
ATOM 755 C C . GLN A 1 100 ? -13.855 5.829 7.933 1.00 91.56 100 GLN A C 1
ATOM 757 O O . GLN A 1 100 ? -14.758 6.089 7.143 1.00 91.56 100 GLN A O 1
ATOM 762 N N . LEU A 1 101 ? -12.583 6.153 7.683 1.00 90.94 101 LEU A N 1
ATOM 763 C CA . LEU A 1 101 ? -12.138 6.892 6.491 1.00 90.94 101 LEU A CA 1
ATOM 764 C C . LEU A 1 101 ? -12.324 6.107 5.181 1.00 90.94 101 LEU A C 1
ATOM 766 O O . LEU A 1 101 ? -12.417 6.703 4.109 1.00 90.94 101 LEU A O 1
ATOM 770 N N . LEU A 1 102 ? -12.374 4.775 5.258 1.00 90.25 102 LEU A N 1
ATOM 771 C CA . LEU A 1 102 ? -12.623 3.869 4.131 1.00 90.25 102 LEU A CA 1
ATOM 772 C C . LEU A 1 102 ? -14.089 3.429 4.016 1.00 90.25 102 LEU A C 1
ATOM 774 O O . LEU A 1 102 ? -14.378 2.507 3.241 1.00 90.25 102 LEU A O 1
ATOM 778 N N . GLU A 1 103 ? -14.980 4.042 4.801 1.00 91.69 103 GLU A N 1
ATOM 779 C CA . GLU A 1 103 ? -16.417 3.744 4.839 1.00 91.69 103 GLU A CA 1
ATOM 780 C C . GLU A 1 103 ? -16.698 2.247 5.091 1.00 91.69 103 GLU A C 1
ATOM 782 O O . GLU A 1 103 ? -17.626 1.644 4.549 1.00 91.69 103 GLU A O 1
ATOM 787 N N . ILE A 1 104 ? -15.852 1.604 5.900 1.00 89.88 104 ILE A N 1
ATOM 788 C CA . ILE A 1 104 ? -16.029 0.226 6.360 1.00 89.88 104 ILE A CA 1
ATOM 789 C C . ILE A 1 104 ? -16.854 0.268 7.645 1.00 89.88 104 ILE A C 1
ATOM 791 O O . ILE A 1 104 ? -16.502 0.983 8.581 1.00 89.88 104 ILE A O 1
ATOM 795 N N . SER A 1 105 ? -17.922 -0.533 7.705 1.00 88.50 105 SER A N 1
ATOM 796 C CA . SER A 1 105 ? -18.777 -0.630 8.893 1.00 88.50 105 SER A CA 1
ATOM 797 C C . SER A 1 105 ? -17.960 -0.906 10.155 1.00 88.50 105 SER A C 1
ATOM 799 O O . SER A 1 105 ? -17.114 -1.806 10.182 1.00 88.50 105 SER A O 1
ATOM 801 N N . GLU A 1 106 ? -18.269 -0.176 11.224 1.00 75.25 106 GLU A N 1
ATOM 802 C CA . GLU A 1 106 ? -17.721 -0.434 12.552 1.00 75.25 106 GLU A CA 1
ATOM 803 C C . GLU A 1 106 ? -18.098 -1.872 12.963 1.00 75.25 106 GLU A C 1
ATOM 805 O O . GLU A 1 106 ? -19.250 -2.285 12.827 1.00 75.25 106 GLU A O 1
ATOM 810 N N . GLY A 1 107 ? -17.104 -2.686 13.333 1.00 81.69 107 GLY A N 1
ATOM 811 C CA . GLY A 1 107 ? -17.263 -4.127 13.594 1.00 81.69 107 GLY A CA 1
ATOM 812 C C . GLY A 1 107 ? -16.899 -5.066 12.432 1.00 81.69 107 GLY A C 1
ATOM 813 O O . GLY A 1 107 ? -16.687 -6.255 12.663 1.00 81.69 107 GLY A O 1
ATOM 814 N N . ALA A 1 108 ? -16.722 -4.567 11.203 1.00 90.25 108 ALA A N 1
ATOM 815 C CA . ALA A 1 108 ? -16.290 -5.372 10.052 1.00 90.25 108 ALA A CA 1
ATOM 816 C C . ALA A 1 108 ? -14.754 -5.489 9.947 1.00 90.25 108 ALA A C 1
ATOM 818 O O . ALA A 1 108 ? -14.161 -5.320 8.879 1.00 90.25 108 ALA A O 1
ATOM 819 N N . THR A 1 109 ? -14.083 -5.777 11.066 1.00 90.50 109 THR A N 1
ATOM 820 C CA . THR A 1 109 ? -12.613 -5.833 11.146 1.00 90.50 109 THR A CA 1
ATOM 821 C C . THR A 1 109 ?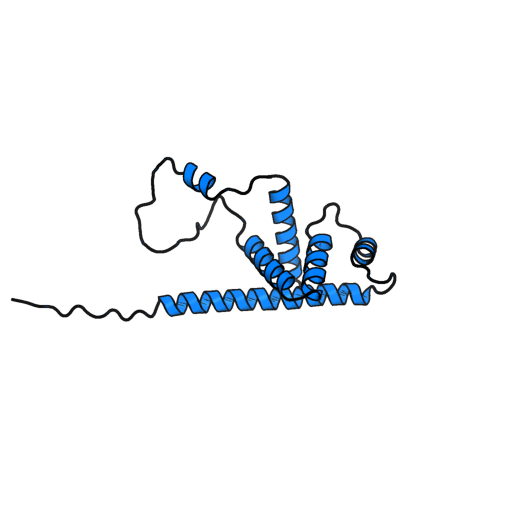 -12.023 -6.874 10.190 1.00 90.50 109 THR A C 1
ATOM 823 O O . THR A 1 109 ? -10.987 -6.639 9.571 1.00 90.50 109 THR A O 1
ATOM 826 N N . GLN A 1 110 ? -12.713 -8.002 9.996 1.00 92.69 110 GLN A N 1
ATOM 827 C CA . GLN A 1 110 ? -12.295 -9.019 9.029 1.00 92.69 110 GLN A CA 1
ATOM 828 C C . GLN A 1 110 ? -12.250 -8.452 7.603 1.00 92.69 110 GLN A C 1
ATOM 830 O O . GLN A 1 110 ? -11.258 -8.624 6.903 1.00 92.69 110 GLN A O 1
ATOM 835 N N . THR A 1 111 ? -13.263 -7.676 7.208 1.00 93.75 111 THR A N 1
ATOM 836 C CA . THR A 1 111 ? -13.318 -7.023 5.893 1.00 93.75 111 THR A CA 1
ATOM 837 C C . THR A 1 111 ? -12.158 -6.054 5.687 1.00 93.75 111 THR A C 1
ATOM 839 O O . THR A 1 111 ? -11.630 -5.953 4.580 1.00 93.75 111 THR A O 1
ATOM 842 N N . TYR A 1 112 ? -11.731 -5.353 6.739 1.00 93.94 112 TYR A N 1
ATOM 843 C CA . TYR A 1 112 ? -10.539 -4.513 6.677 1.00 93.94 112 TYR A CA 1
ATOM 844 C C . TYR A 1 112 ? -9.283 -5.345 6.371 1.00 93.94 112 TYR A C 1
ATOM 846 O O . TYR A 1 112 ? -8.573 -5.050 5.408 1.00 93.94 112 TYR A O 1
ATOM 854 N N . TYR A 1 113 ? -9.036 -6.425 7.119 1.00 94.19 113 TYR A N 1
ATOM 855 C CA . TYR A 1 113 ? -7.871 -7.284 6.880 1.00 94.19 113 TYR A CA 1
ATOM 856 C C . TYR A 1 113 ? -7.923 -7.998 5.527 1.00 94.19 113 TYR A C 1
ATOM 858 O O . TYR A 1 113 ? -6.885 -8.139 4.878 1.00 94.19 113 TYR A O 1
ATOM 866 N N . ASP A 1 114 ? -9.108 -8.375 5.052 1.00 94.69 114 ASP A N 1
ATOM 867 C CA . ASP A 1 114 ? -9.296 -8.959 3.722 1.00 94.69 114 ASP A CA 1
ATOM 868 C C . ASP A 1 114 ? -8.957 -7.948 2.615 1.00 94.69 114 ASP A C 1
ATOM 870 O O . ASP A 1 114 ? -8.317 -8.301 1.616 1.00 94.69 114 ASP A O 1
ATOM 874 N N . ARG A 1 115 ? -9.317 -6.668 2.798 1.00 94.44 115 ARG A N 1
ATOM 875 C CA . ARG A 1 115 ? -8.930 -5.579 1.885 1.00 94.44 115 ARG A CA 1
ATOM 876 C C . ARG A 1 115 ? -7.417 -5.362 1.886 1.00 94.44 115 ARG A C 1
ATOM 878 O O . ARG A 1 115 ? -6.837 -5.269 0.804 1.00 94.44 115 ARG A O 1
ATOM 885 N N . VAL A 1 116 ? -6.766 -5.360 3.053 1.00 95.50 116 VAL A N 1
ATOM 886 C CA . VAL A 1 116 ? -5.295 -5.261 3.140 1.00 95.50 116 VAL A CA 1
ATOM 887 C C . VAL A 1 116 ? -4.635 -6.470 2.475 1.00 95.50 116 VAL A C 1
ATOM 889 O O . VAL A 1 116 ? -3.725 -6.330 1.660 1.00 95.50 116 VAL A O 1
ATOM 892 N N . HIS A 1 117 ? -5.133 -7.679 2.727 1.00 95.88 117 HIS A N 1
ATOM 893 C CA . HIS A 1 117 ? -4.592 -8.875 2.094 1.00 95.88 117 HIS A CA 1
ATOM 894 C C . HIS A 1 117 ? -4.752 -8.847 0.567 1.00 95.88 117 HIS A C 1
ATOM 896 O O . HIS A 1 117 ? -3.826 -9.216 -0.162 1.00 95.88 117 HIS A O 1
ATOM 902 N N . SER A 1 118 ? -5.890 -8.347 0.083 1.00 95.19 118 SER A N 1
ATOM 903 C CA . SER A 1 118 ? -6.157 -8.161 -1.344 1.00 95.19 118 SER A CA 1
ATOM 904 C C . SER A 1 118 ? -5.231 -7.123 -1.979 1.00 95.19 118 SER A C 1
ATOM 906 O O . SER A 1 118 ? -4.729 -7.364 -3.080 1.00 95.19 118 SER A O 1
ATOM 908 N N . LEU A 1 119 ? -4.957 -6.012 -1.282 1.00 95.69 119 LEU A N 1
ATOM 909 C CA . LEU A 1 119 ? -3.958 -5.018 -1.684 1.00 95.69 119 LEU A CA 1
ATOM 910 C C . LEU A 1 119 ? -2.587 -5.684 -1.862 1.00 95.69 119 LEU A C 1
ATOM 912 O O . LEU A 1 119 ? -1.992 -5.564 -2.932 1.00 95.69 119 LEU A O 1
ATOM 916 N N . HIS A 1 120 ? -2.131 -6.467 -0.877 1.00 95.88 120 HIS A N 1
A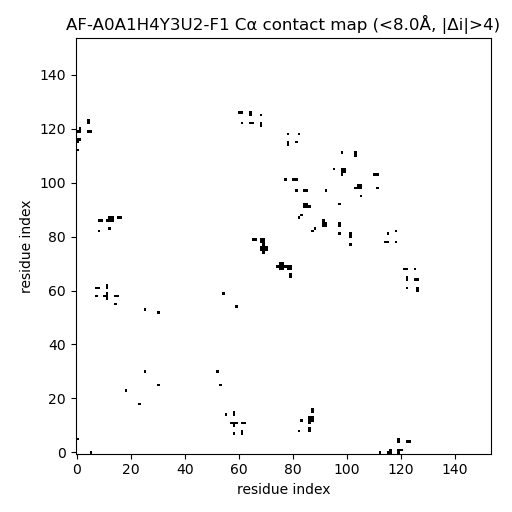TOM 917 C CA . HIS A 1 120 ? -0.825 -7.135 -0.942 1.00 95.88 120 HIS A CA 1
ATOM 918 C C . HIS A 1 120 ? -0.737 -8.101 -2.120 1.00 95.88 120 HIS A C 1
ATOM 920 O O . HIS A 1 120 ? 0.230 -8.084 -2.880 1.00 95.88 120 HIS A O 1
ATOM 926 N N . GLY A 1 121 ? -1.760 -8.942 -2.290 1.00 96.19 121 GLY A N 1
ATOM 927 C CA . GLY A 1 121 ? -1.793 -9.915 -3.375 1.00 96.19 121 GLY A CA 1
ATOM 928 C C . GLY A 1 121 ? -1.814 -9.248 -4.751 1.00 96.19 121 GLY A C 1
ATOM 929 O O . GLY A 1 121 ? -1.168 -9.728 -5.683 1.00 96.19 121 GLY A O 1
ATOM 930 N N . ARG A 1 122 ? -2.532 -8.127 -4.897 1.00 95.50 122 ARG A N 1
ATOM 931 C CA . ARG A 1 122 ? -2.589 -7.390 -6.163 1.00 95.50 122 ARG A CA 1
ATOM 932 C C . ARG A 1 122 ? -1.278 -6.668 -6.454 1.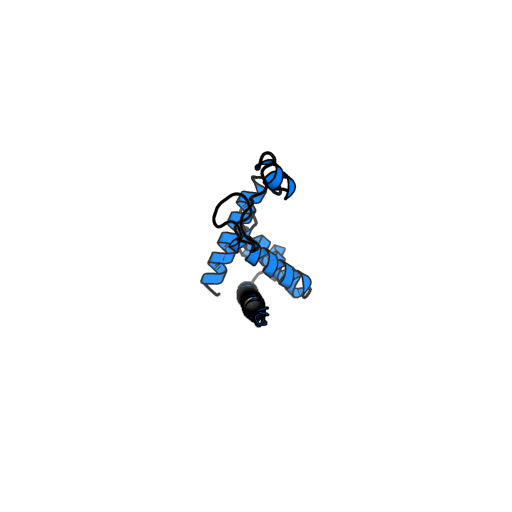00 95.50 122 ARG A C 1
ATOM 934 O O . ARG A 1 122 ? -0.765 -6.818 -7.559 1.00 95.50 122 ARG A O 1
ATOM 941 N N . LEU A 1 123 ? -0.701 -5.991 -5.464 1.00 94.19 123 LEU A N 1
ATOM 942 C CA . LEU A 1 123 ? 0.601 -5.339 -5.588 1.00 94.19 123 LEU A CA 1
ATOM 943 C C . LEU A 1 123 ? 1.699 -6.339 -5.961 1.00 94.19 123 LEU A C 1
ATOM 945 O O . LEU A 1 123 ? 2.442 -6.111 -6.913 1.00 94.19 123 LEU A O 1
ATOM 949 N N . GLN A 1 124 ? 1.745 -7.498 -5.301 1.00 94.31 124 GLN A N 1
ATOM 950 C CA . GLN A 1 124 ? 2.711 -8.544 -5.632 1.00 94.31 124 GLN A CA 1
ATOM 951 C C . GLN A 1 124 ? 2.573 -9.028 -7.086 1.00 94.31 124 GLN A C 1
ATOM 953 O O . GLN A 1 124 ? 3.582 -9.252 -7.758 1.00 94.31 124 GLN A O 1
ATOM 958 N N . ARG A 1 125 ? 1.341 -9.202 -7.590 1.00 95.00 125 ARG A N 1
ATOM 95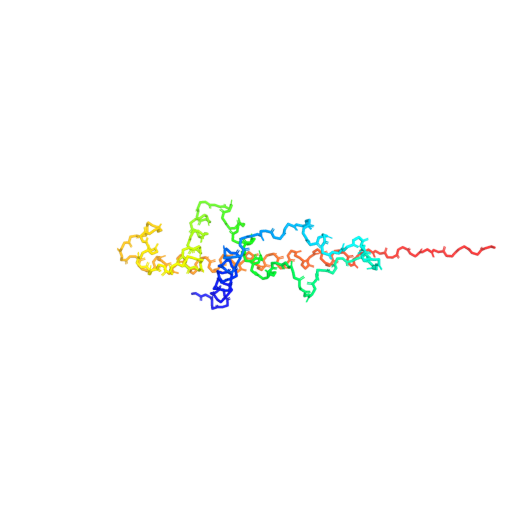9 C CA . ARG A 1 125 ? 1.104 -9.601 -8.989 1.00 95.00 125 ARG A CA 1
ATOM 960 C C . ARG A 1 125 ? 1.593 -8.541 -9.973 1.00 95.00 125 ARG A C 1
ATOM 962 O O . ARG A 1 125 ? 2.268 -8.899 -10.935 1.00 95.00 125 ARG A O 1
ATOM 969 N N . GLU A 1 126 ? 1.304 -7.269 -9.715 1.00 93.25 126 GLU A N 1
ATOM 970 C CA . GLU A 1 126 ? 1.746 -6.160 -10.570 1.00 93.25 126 GLU A CA 1
ATOM 971 C C . GLU A 1 126 ? 3.274 -6.028 -10.590 1.00 93.25 126 GLU A C 1
ATOM 973 O O . GLU A 1 126 ? 3.874 -5.957 -11.665 1.00 93.25 126 GLU A O 1
ATOM 978 N N . LEU A 1 127 ? 3.930 -6.090 -9.426 1.00 91.06 127 LEU A N 1
ATOM 979 C CA . LEU A 1 127 ? 5.394 -6.051 -9.327 1.00 91.06 127 LEU A CA 1
ATOM 980 C C . LEU A 1 127 ? 6.045 -7.219 -10.084 1.00 91.06 127 LEU A C 1
ATOM 982 O O . LEU A 1 127 ? 6.989 -7.023 -10.854 1.00 91.06 127 LEU A O 1
ATOM 986 N N . LYS A 1 128 ? 5.501 -8.436 -9.947 1.00 90.50 128 LYS A N 1
ATOM 987 C CA . LYS A 1 128 ? 5.964 -9.605 -10.713 1.00 90.50 128 LYS A CA 1
ATOM 988 C C . LYS A 1 128 ? 5.772 -9.413 -12.218 1.00 90.50 128 LYS A C 1
ATOM 990 O O . LYS A 1 128 ? 6.684 -9.715 -12.988 1.00 90.50 128 LYS A O 1
ATOM 995 N N . ALA A 1 129 ? 4.622 -8.895 -12.652 1.00 89.38 129 ALA A N 1
ATOM 996 C CA . ALA A 1 129 ? 4.350 -8.636 -14.064 1.00 89.38 129 ALA A CA 1
ATOM 997 C C . ALA A 1 129 ? 5.346 -7.627 -14.662 1.00 89.38 129 ALA A C 1
ATOM 999 O O . ALA A 1 129 ? 5.894 -7.861 -15.742 1.00 89.38 129 ALA A O 1
ATOM 1000 N N . ARG A 1 130 ? 5.653 -6.554 -13.926 1.00 88.31 130 ARG A N 1
ATOM 1001 C CA . ARG A 1 130 ? 6.639 -5.528 -14.303 1.00 88.31 130 ARG A CA 1
ATOM 1002 C C . ARG A 1 130 ? 8.054 -6.090 -14.402 1.00 88.31 130 ARG A C 1
ATOM 1004 O O . ARG A 1 130 ? 8.735 -5.858 -15.404 1.00 88.31 130 ARG A O 1
ATOM 1011 N N . LEU A 1 131 ? 8.473 -6.900 -13.429 1.00 84.56 131 LEU A N 1
ATOM 1012 C CA . LEU A 1 131 ? 9.774 -7.575 -13.454 1.00 84.56 131 LEU A CA 1
ATOM 1013 C C . LEU A 1 131 ? 9.914 -8.496 -14.678 1.00 84.56 131 LEU A C 1
ATOM 1015 O O . LEU A 1 131 ? 10.930 -8.468 -15.380 1.00 84.56 131 LEU A O 1
ATOM 1019 N N . LEU A 1 132 ? 8.876 -9.282 -14.978 1.00 81.31 132 LEU A N 1
ATOM 1020 C CA . LEU A 1 132 ? 8.852 -10.157 -16.151 1.00 81.31 132 LEU A CA 1
ATOM 1021 C C . LEU A 1 132 ? 8.890 -9.364 -17.463 1.00 81.31 132 LEU A C 1
ATOM 1023 O O . LEU A 1 132 ? 9.619 -9.743 -18.383 1.00 81.31 132 LEU A O 1
ATOM 1027 N N . ALA A 1 133 ? 8.146 -8.259 -17.557 1.00 79.06 133 ALA A N 1
ATOM 1028 C CA . ALA A 1 133 ? 8.154 -7.388 -18.730 1.00 79.06 133 ALA A CA 1
ATOM 1029 C C . ALA A 1 133 ? 9.551 -6.799 -18.986 1.00 79.06 133 ALA A C 1
ATOM 1031 O O . ALA A 1 133 ? 10.052 -6.879 -20.109 1.00 79.06 133 ALA A O 1
ATOM 1032 N N . ARG A 1 134 ? 10.229 -6.307 -17.939 1.00 78.19 134 ARG A N 1
ATOM 1033 C CA . ARG A 1 134 ? 11.616 -5.813 -18.026 1.00 78.19 134 ARG A CA 1
ATOM 1034 C C . ARG A 1 134 ? 12.576 -6.887 -18.521 1.00 78.19 134 ARG A C 1
ATOM 1036 O O . ARG A 1 134 ? 13.347 -6.637 -19.446 1.00 78.19 134 ARG A O 1
ATOM 1043 N N . ARG A 1 135 ? 12.479 -8.105 -17.978 1.00 72.75 135 ARG A N 1
ATOM 1044 C CA . ARG A 1 135 ? 13.314 -9.239 -18.402 1.00 72.75 135 ARG A CA 1
ATOM 1045 C C . ARG A 1 135 ? 13.100 -9.613 -19.874 1.00 72.75 135 ARG A C 1
ATOM 1047 O O . ARG A 1 135 ? 14.047 -9.975 -20.561 1.00 72.75 135 ARG A O 1
ATOM 1054 N N . ARG A 1 136 ? 11.873 -9.513 -20.392 1.00 71.75 136 ARG A N 1
ATOM 1055 C CA . ARG A 1 136 ? 11.596 -9.761 -21.821 1.00 71.75 136 ARG A CA 1
ATOM 1056 C C . ARG A 1 136 ? 12.219 -8.694 -22.721 1.00 71.75 136 ARG A C 1
ATOM 1058 O O . ARG A 1 136 ? 12.755 -9.031 -23.775 1.00 71.75 136 ARG A O 1
ATOM 1065 N N . VAL A 1 137 ? 12.178 -7.427 -22.306 1.00 68.44 137 VAL A N 1
ATOM 1066 C CA . VAL A 1 137 ? 12.800 -6.319 -23.051 1.00 68.44 137 VAL A CA 1
ATOM 1067 C C . VAL A 1 137 ? 14.320 -6.485 -23.113 1.00 68.44 137 VAL A C 1
ATOM 1069 O O . VAL A 1 137 ? 14.900 -6.314 -24.185 1.00 68.44 137 VAL A O 1
ATOM 1072 N N . THR A 1 138 ? 14.966 -6.878 -22.010 1.00 57.03 138 THR A N 1
ATOM 1073 C CA . THR A 1 138 ? 16.422 -7.098 -21.994 1.00 57.03 138 THR A CA 1
ATOM 1074 C C . THR A 1 138 ? 16.840 -8.278 -22.870 1.00 57.03 138 THR A C 1
ATOM 1076 O O . THR A 1 138 ? 17.782 -8.143 -23.647 1.00 57.03 138 THR A O 1
ATOM 1079 N N . VAL A 1 139 ? 16.101 -9.394 -22.841 1.00 60.78 139 VAL A N 1
ATOM 1080 C CA . VAL A 1 139 ? 16.367 -10.554 -23.715 1.00 60.78 139 VAL A CA 1
ATOM 1081 C C . VAL A 1 139 ? 16.204 -10.197 -25.197 1.00 60.78 139 VAL A C 1
ATOM 1083 O O . VAL A 1 139 ? 17.054 -10.557 -26.007 1.00 60.78 139 VAL A O 1
ATOM 1086 N N . ARG A 1 140 ? 15.169 -9.429 -25.572 1.00 56.62 140 ARG A N 1
ATOM 1087 C CA . ARG A 1 140 ? 14.949 -9.021 -26.974 1.00 56.62 140 ARG A CA 1
ATOM 1088 C C . ARG A 1 140 ? 16.063 -8.113 -27.511 1.00 56.62 140 ARG A C 1
ATOM 1090 O O . ARG A 1 140 ? 16.331 -8.130 -28.708 1.00 56.62 140 ARG A O 1
ATOM 1097 N N . ARG A 1 141 ? 16.732 -7.343 -26.645 1.00 52.50 141 ARG A N 1
ATOM 1098 C CA . ARG A 1 141 ? 17.839 -6.450 -27.030 1.00 52.50 141 ARG A CA 1
ATOM 1099 C C . ARG A 1 141 ? 19.170 -7.185 -27.245 1.00 52.50 141 ARG A C 1
ATOM 1101 O O . ARG A 1 141 ? 20.022 -6.664 -27.951 1.00 52.50 141 ARG A O 1
ATOM 1108 N N . GLY A 1 142 ? 19.332 -8.386 -26.683 1.00 51.28 142 GLY A N 1
ATOM 1109 C CA . GLY A 1 142 ? 20.514 -9.240 -26.872 1.00 51.28 142 GLY A CA 1
ATOM 1110 C C . GLY A 1 142 ? 20.488 -10.114 -28.134 1.00 51.28 142 GLY A C 1
ATOM 1111 O O . GLY A 1 142 ? 21.435 -10.854 -28.371 1.00 51.28 142 GLY A O 1
ATOM 1112 N N . GLY A 1 143 ? 19.415 -10.051 -28.931 1.00 43.44 143 GLY A N 1
ATOM 1113 C CA . GLY A 1 143 ? 19.186 -10.903 -30.104 1.00 43.44 143 GLY A CA 1
ATOM 1114 C C . GLY A 1 143 ? 19.282 -10.182 -31.451 1.00 43.44 143 GLY A C 1
ATOM 1115 O O . GLY A 1 143 ? 18.498 -10.488 -32.345 1.00 43.44 143 GLY A O 1
ATOM 1116 N N . LEU A 1 144 ? 20.182 -9.207 -31.611 1.00 45.66 144 LEU A N 1
ATOM 1117 C CA . LEU A 1 144 ? 20.533 -8.700 -32.943 1.00 45.66 144 LEU A CA 1
ATOM 1118 C C . LEU A 1 144 ? 21.628 -9.605 -33.534 1.00 45.66 144 LEU A C 1
ATOM 1120 O O . LEU A 1 144 ? 22.713 -9.675 -32.952 1.00 45.66 144 LEU A O 1
ATOM 1124 N N . PRO A 1 145 ? 21.388 -10.311 -34.656 1.00 43.44 145 PRO A N 1
ATOM 1125 C CA . PRO A 1 145 ? 22.443 -11.062 -35.316 1.00 43.44 145 PRO A CA 1
ATOM 1126 C C . PRO A 1 145 ? 23.487 -10.079 -35.847 1.00 43.44 145 PRO A C 1
ATOM 1128 O O . PRO A 1 145 ? 23.175 -9.175 -36.622 1.00 43.44 145 PRO A O 1
ATOM 1131 N N . GLN A 1 146 ? 24.734 -10.266 -35.418 1.00 47.47 146 GLN A N 1
ATOM 1132 C CA . GLN A 1 146 ? 25.906 -9.642 -36.021 1.00 47.47 146 GLN A CA 1
ATOM 1133 C C . GLN A 1 146 ? 25.969 -10.110 -37.480 1.00 47.47 146 GLN A C 1
ATOM 1135 O O . GLN A 1 146 ? 26.428 -11.215 -37.767 1.00 47.47 146 GLN A O 1
ATOM 1140 N N . VAL A 1 147 ? 25.451 -9.303 -38.408 1.00 46.91 147 VAL A N 1
ATOM 1141 C CA . VAL A 1 147 ? 25.653 -9.533 -39.839 1.00 46.91 147 VAL A CA 1
ATOM 1142 C C . VAL A 1 147 ? 27.138 -9.320 -40.096 1.00 46.91 147 VAL A C 1
ATOM 1144 O O . VAL A 1 147 ? 27.636 -8.196 -40.062 1.00 46.91 147 VAL A O 1
ATOM 1147 N N . GLY A 1 148 ? 27.852 -10.433 -40.266 1.00 44.94 148 GLY A N 1
ATOM 1148 C CA . GLY A 1 148 ? 29.271 -10.454 -40.573 1.00 44.94 148 GLY A CA 1
ATOM 1149 C C . GLY A 1 148 ? 29.550 -9.644 -41.831 1.00 44.94 148 GLY A C 1
ATOM 1150 O O . GLY A 1 148 ? 29.091 -9.986 -42.921 1.00 44.94 148 GLY A O 1
ATOM 1151 N N . VAL A 1 149 ? 30.317 -8.569 -41.670 1.00 44.06 149 VAL A N 1
ATOM 1152 C CA . VAL A 1 149 ? 30.926 -7.841 -42.778 1.00 44.06 149 VAL A CA 1
ATOM 1153 C C . VAL A 1 149 ? 31.941 -8.792 -43.411 1.00 44.06 149 VAL A C 1
ATOM 1155 O O . VAL A 1 149 ? 33.014 -9.031 -42.860 1.00 44.06 149 VAL A O 1
ATOM 1158 N N . LYS A 1 150 ? 31.559 -9.408 -44.535 1.00 43.72 150 LYS A N 1
ATOM 1159 C CA . LYS A 1 150 ? 32.473 -10.187 -45.371 1.00 43.72 150 LYS A CA 1
ATOM 1160 C C . LYS A 1 150 ? 33.553 -9.256 -45.917 1.00 43.72 150 LYS A C 1
ATOM 1162 O O . LYS A 1 150 ? 33.255 -8.237 -46.532 1.00 43.72 150 LYS A O 1
ATOM 1167 N N . SER A 1 151 ? 34.793 -9.657 -45.678 1.00 47.59 151 SER A N 1
ATOM 1168 C CA . SER A 1 151 ? 36.022 -9.111 -46.234 1.00 47.59 151 SER A CA 1
ATOM 1169 C C . SER A 1 151 ? 35.928 -8.943 -47.752 1.00 47.59 151 SER A C 1
ATOM 1171 O O . SER A 1 151 ? 35.557 -9.883 -48.454 1.00 47.59 151 SER A O 1
ATOM 1173 N N . ALA A 1 152 ? 36.325 -7.776 -48.254 1.00 42.72 152 ALA A N 1
ATOM 1174 C CA . ALA A 1 152 ? 36.740 -7.603 -49.638 1.00 42.72 152 ALA A CA 1
ATOM 1175 C C . ALA A 1 152 ? 38.227 -7.234 -49.625 1.00 42.72 152 ALA A C 1
ATOM 1177 O O . ALA A 1 152 ? 38.601 -6.118 -49.275 1.00 42.72 152 ALA A O 1
ATOM 1178 N N . SER A 1 153 ? 39.063 -8.220 -49.941 1.00 43.41 153 SER A N 1
ATOM 1179 C CA . SER A 1 153 ? 40.424 -8.004 -50.421 1.00 43.41 153 SER A CA 1
ATOM 1180 C C . SER A 1 153 ? 40.349 -7.574 -51.882 1.00 43.41 153 SER A C 1
ATOM 1182 O O . SER A 1 153 ? 39.691 -8.253 -52.670 1.00 43.41 153 SER A O 1
ATOM 1184 N N . THR A 1 154 ? 41.038 -6.497 -52.246 1.00 43.94 154 THR A N 1
ATOM 1185 C CA .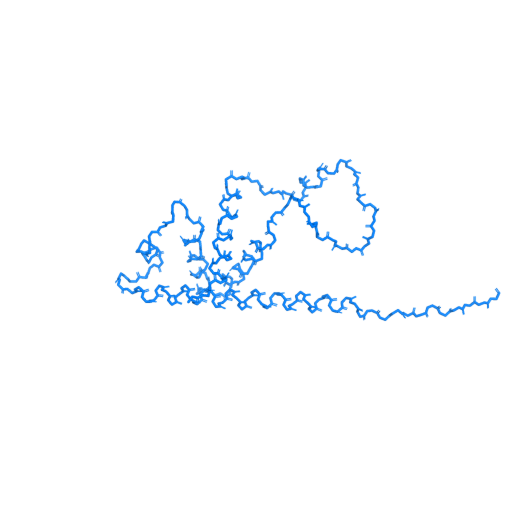 THR A 1 154 ? 41.758 -6.333 -53.520 1.00 43.94 154 THR A CA 1
ATOM 1186 C C . THR A 1 154 ? 42.845 -5.295 -53.295 1.00 43.94 154 THR A C 1
ATOM 1188 O O . THR A 1 154 ? 42.519 -4.245 -52.698 1.00 43.94 154 THR A O 1
#

Organism: NCBI:txid556534

Mean predicted aligned error: 13.37 Å

Sequence (154 aa):
MIGEIEELLEYWGEQQRRLGLGGGLASQMGTIMQWKGGAPRGVPGTREPLNGAGLDPLAHEVDAALATIERSSATGMAMYRLAELRYFTTPTPTVREQMQLLEISEGATQTYYDRVHSLHGRLQRELKARLLARRRVTVRRGGLPQVGVKSAST

Solvent-accessible surface area (backbone atoms only — not comparable to full-atom values): 9339 Å² total; per-residue (Å²): 118,51,69,74,52,49,55,52,44,47,49,29,16,52,51,50,48,56,47,66,78,52,74,62,81,78,43,72,65,55,66,51,59,72,44,82,85,62,82,85,86,73,77,100,65,91,70,74,78,93,72,85,92,73,74,63,68,65,42,51,49,52,50,54,40,44,54,53,41,26,74,70,38,75,70,24,40,54,44,42,51,50,48,40,49,66,37,48,43,81,80,60,60,52,73,68,54,49,29,56,78,66,74,43,60,91,87,46,62,66,60,53,53,51,49,52,31,50,43,40,56,51,51,53,50,45,50,50,50,52,54,52,52,52,53,52,55,57,55,63,69,73,66,70,80,81,78,74,82,76,84,80,88,129

pLDDT: mean 73.48, std 21.57, range [36.16, 96.19]

Foldseek 3Di:
DDVVLVVLLLVLQVLLQVCVVVPDDCPPVVVVVVPVPDDDPDDDDDDPPPDDDDDDVSSVLLVVLLVVQCVPDPLSVLLSLLSCLQRHDPVRDDLQVSCVVSVHDDVVSVVNVVSVVVSSVSSVVSSVVVVVVVVVVVVVVVPDDPPDPDDDDD

Radius of gyration: 22.0 Å; Cα contacts (8 Å, |Δi|>4): 92; chains: 1; bounding box: 60×33×68 Å

Secondary structure (DSSP, 8-state):
--HHHHHHHHHHHHHHHHHHHT-----HHHHHHHS-S----S-SS----SSSSS--HHHHHHHHHHHHHHHH-HHHHHHHHHHIIIII-SSPPPHHHHHHHTTPPTT-HHHHHHHHHHHHHHHHHHHHHHHHHHHHHHHHHT------------